Protein AF-A0A937MT70-F1 (afdb_monomer_lite)

Foldseek 3Di:
DVVVVLVVVCVVPVQDLVSLQVQLVVCVVVVNNVSNLVSLVSSCVNVLAPVVSLVVSLVSCVVVVVLVVSLVSLVVSCVVHPQPSLVSLLVNLLSCLVVVVLVRNLVSLVSNPVNDQLVVSLVSLPDPSNVSNCPPPSSVVSNVVSVVSVVVVVPPD

pLDDT: mean 87.74, std 13.18, range [42.69, 98.31]

Secondary structure (DSSP, 8-state):
--HHHHHHHHHH-TT-HHHHHHHHHHHHHTT-HHHHHHHHHHHHHH-TT-HHHHHHHHHHHHHTT-HHHHHHHHHHHHHH-TTT-HHHHHHHHHHHHHTT-HHHHHHHHHHHHHSS-HHHHHHHHTSGGGGGGTT-HHHHHHHHHHHHHHHHHHH--

Sequence (157 aa):
RAEGYFLQAQAMQPEHPASHKNLALMYREAENPEASLAHFKRYLELQTQDEEAAKNYAEYLVELDRKEEATEFLETYSVLHTDHAQPLYLLLAKIEASSTNTVQAVAALQKMSRHISPNQALIKLNLDDFDSIRDAEEFQALIRQVELATVTLKEGW

Radius of gyration: 18.8 Å; chains: 1; bounding box: 51×28×55 Å

Structure (mmCIF, N/CA/C/O backbone):
data_AF-A0A937MT70-F1
#
_entry.id   AF-A0A937MT70-F1
#
loop_
_atom_site.group_PDB
_atom_site.id
_atom_site.type_symbol
_atom_site.label_atom_id
_atom_site.label_alt_id
_atom_site.label_comp_id
_atom_site.label_asym_id
_atom_site.label_entity_id
_atom_site.label_seq_id
_atom_site.pdbx_PDB_ins_code
_atom_site.Cartn_x
_atom_site.Cartn_y
_atom_site.Cartn_z
_atom_site.occupancy
_atom_site.B_iso_or_equiv
_atom_site.auth_seq_id
_atom_site.auth_comp_id
_atom_site.auth_asym_id
_atom_site.auth_atom_id
_atom_site.pdbx_PDB_model_num
ATOM 1 N N . ARG A 1 1 ? -22.446 -8.982 22.538 1.00 54.88 1 ARG A N 1
ATOM 2 C CA . ARG A 1 1 ? -21.937 -8.715 23.913 1.00 54.88 1 ARG A CA 1
ATOM 3 C C . ARG A 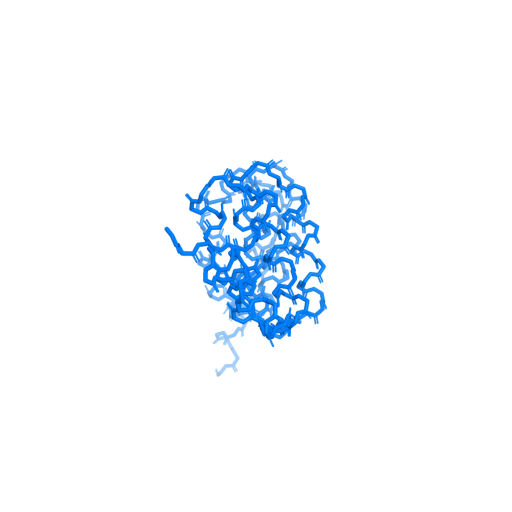1 1 ? -20.409 -8.906 24.035 1.00 54.88 1 ARG A C 1
ATOM 5 O O . ARG A 1 1 ? -19.933 -9.056 25.148 1.00 54.88 1 ARG A O 1
ATOM 12 N N . ALA A 1 2 ? -19.642 -8.849 22.934 1.00 59.28 2 ALA A N 1
ATOM 13 C CA . ALA A 1 2 ? -18.174 -8.940 22.946 1.00 59.28 2 ALA A CA 1
ATOM 14 C C . ALA A 1 2 ? -17.504 -7.608 23.341 1.00 59.28 2 ALA A C 1
ATOM 16 O O . ALA A 1 2 ? -16.571 -7.596 24.135 1.00 59.28 2 ALA A O 1
ATOM 17 N N . GLU A 1 3 ? -18.071 -6.491 22.884 1.00 57.06 3 GLU A N 1
ATOM 18 C CA . GLU A 1 3 ? -17.628 -5.121 23.176 1.00 57.06 3 GLU A CA 1
ATOM 19 C C . GLU A 1 3 ? -17.410 -4.851 24.677 1.00 57.06 3 GLU A C 1
ATOM 21 O O . GLU A 1 3 ? -16.354 -4.373 25.082 1.00 57.06 3 GLU A O 1
ATOM 26 N N . GLY A 1 4 ? -18.355 -5.258 25.533 1.00 65.69 4 GLY A N 1
ATOM 27 C CA . GLY A 1 4 ? -18.248 -5.057 26.984 1.00 65.69 4 GLY A CA 1
ATOM 28 C C . GLY A 1 4 ? -17.090 -5.813 27.649 1.00 65.69 4 GLY A C 1
ATOM 29 O O . GLY A 1 4 ? -16.509 -5.303 28.605 1.00 65.69 4 GLY A O 1
ATOM 30 N N . TYR A 1 5 ? -16.717 -6.993 27.139 1.00 58.62 5 TYR A N 1
ATOM 31 C CA . TYR A 1 5 ? -15.578 -7.752 27.667 1.00 58.62 5 TYR A CA 1
ATOM 32 C C . TYR A 1 5 ? -14.241 -7.136 27.241 1.00 58.62 5 TYR A C 1
ATOM 34 O O . TYR A 1 5 ? -13.310 -7.094 28.043 1.00 58.62 5 TYR A O 1
ATOM 42 N N . PHE A 1 6 ? -14.150 -6.603 26.019 1.00 57.59 6 PHE A N 1
ATOM 43 C CA . PHE A 1 6 ? -12.931 -5.948 25.541 1.00 57.59 6 PHE A CA 1
ATOM 44 C C . PHE A 1 6 ? -12.703 -4.577 26.184 1.00 57.59 6 PHE A C 1
ATOM 46 O O . PHE A 1 6 ? -11.571 -4.276 26.554 1.00 57.59 6 PHE A O 1
ATOM 53 N N . LEU A 1 7 ? -13.757 -3.787 26.420 1.00 58.56 7 LEU A N 1
ATOM 54 C CA . LEU A 1 7 ? -13.652 -2.522 27.161 1.00 58.56 7 LEU A CA 1
ATOM 55 C C . LEU A 1 7 ? -13.200 -2.745 28.617 1.00 58.56 7 LEU A C 1
ATOM 57 O O . LEU A 1 7 ? -12.392 -1.981 29.143 1.00 58.56 7 LEU A O 1
ATOM 61 N N . GLN A 1 8 ? -13.659 -3.824 29.262 1.00 57.38 8 GLN A N 1
ATOM 62 C CA . GLN A 1 8 ? -13.165 -4.218 30.587 1.00 57.38 8 GLN A CA 1
ATOM 63 C C . GLN A 1 8 ? -11.717 -4.725 30.553 1.00 57.38 8 GLN A C 1
ATOM 65 O O . GLN A 1 8 ? -10.940 -4.387 31.443 1.00 57.38 8 GLN A O 1
ATOM 70 N N . ALA A 1 9 ? -11.323 -5.485 29.526 1.00 55.50 9 ALA A N 1
ATOM 71 C CA . ALA A 1 9 ? -9.936 -5.916 29.346 1.00 55.50 9 ALA A CA 1
ATOM 72 C C . ALA A 1 9 ? -8.992 -4.722 29.105 1.00 55.50 9 ALA A C 1
ATOM 74 O O . ALA A 1 9 ? -7.911 -4.672 29.689 1.00 55.50 9 ALA A O 1
ATOM 75 N N . GLN A 1 10 ? -9.428 -3.719 28.335 1.00 53.34 10 GLN A N 1
ATOM 76 C CA . GLN A 1 10 ? -8.709 -2.457 28.149 1.00 53.34 10 GLN A CA 1
ATOM 77 C C . GLN A 1 10 ? -8.569 -1.678 29.466 1.00 53.34 10 GLN A C 1
ATOM 79 O O . GLN A 1 10 ? -7.539 -1.057 29.698 1.00 53.34 10 GLN A O 1
ATOM 84 N N . ALA A 1 11 ? -9.551 -1.751 30.369 1.00 55.81 11 ALA A N 1
ATOM 85 C CA . ALA A 1 11 ? -9.439 -1.154 31.702 1.00 55.81 11 ALA A CA 1
ATOM 86 C C . ALA A 1 11 ? -8.455 -1.899 32.630 1.00 55.81 11 ALA A C 1
ATOM 88 O O . ALA A 1 11 ? -7.952 -1.305 33.581 1.00 55.81 11 ALA A O 1
ATOM 89 N N . MET A 1 12 ? -8.171 -3.183 32.369 1.00 53.41 12 MET A N 1
ATOM 90 C CA . MET A 1 12 ? -7.269 -4.008 33.188 1.00 53.41 12 MET A CA 1
ATOM 91 C C . MET A 1 12 ? -5.829 -4.063 32.656 1.00 53.41 12 MET A C 1
ATOM 93 O O . MET A 1 12 ? -4.900 -4.166 33.454 1.00 53.41 12 MET A O 1
ATOM 97 N N . GLN A 1 13 ? -5.626 -3.976 31.336 1.00 51.66 13 GLN A N 1
ATOM 98 C CA . GLN A 1 13 ? -4.315 -3.843 30.685 1.00 51.66 13 GLN A CA 1
ATOM 99 C C . GLN A 1 13 ? -4.428 -2.907 29.467 1.00 51.66 13 GLN A C 1
ATOM 101 O O . GLN A 1 13 ? -4.563 -3.378 28.334 1.00 51.66 13 GLN A O 1
ATOM 106 N N . PRO A 1 14 ? -4.367 -1.581 29.683 1.00 56.72 14 PRO A N 1
ATOM 107 C CA . PRO A 1 14 ? -4.612 -0.577 28.643 1.00 56.72 14 PRO A CA 1
ATOM 108 C C . PRO A 1 14 ? -3.633 -0.608 27.466 1.00 56.72 14 PRO A C 1
ATOM 110 O O . PRO A 1 14 ? -3.911 0.003 26.442 1.00 56.72 14 PRO A O 1
ATOM 113 N N . GLU A 1 15 ? -2.500 -1.299 27.609 1.00 61.38 15 GLU A N 1
ATOM 114 C CA . GLU A 1 15 ? -1.392 -1.284 26.649 1.00 61.38 15 GLU A CA 1
ATOM 115 C C . GLU A 1 15 ? -1.055 -2.663 26.072 1.00 61.38 15 GLU A C 1
ATOM 117 O O . GLU A 1 15 ? -0.007 -2.826 25.454 1.00 61.38 15 GLU A O 1
ATOM 122 N N . HIS A 1 16 ? -1.910 -3.679 26.249 1.00 77.56 16 HIS A N 1
ATOM 123 C CA . HIS A 1 16 ? -1.650 -4.970 25.613 1.00 77.56 16 HIS A CA 1
ATOM 124 C C . HIS A 1 16 ? -1.942 -4.879 24.103 1.00 77.56 16 HIS A C 1
ATOM 126 O O . HIS A 1 16 ? -3.108 -4.705 23.727 1.00 77.56 16 HIS A O 1
ATOM 132 N N . PRO A 1 17 ? -0.950 -5.058 23.208 1.00 80.94 17 PRO A N 1
ATOM 133 C CA . PRO A 1 17 ? -1.148 -4.833 21.776 1.00 80.94 17 PRO A CA 1
ATOM 134 C C . PRO A 1 17 ? -2.277 -5.683 21.185 1.00 80.94 17 PRO A C 1
ATOM 136 O O . PRO A 1 17 ? -3.134 -5.173 20.468 1.00 80.94 17 PRO A O 1
ATOM 139 N N . ALA A 1 18 ? -2.373 -6.962 21.565 1.00 82.94 18 ALA A N 1
ATOM 140 C CA . ALA A 1 18 ? -3.431 -7.839 21.051 1.00 82.94 18 ALA A CA 1
ATOM 141 C C . ALA A 1 18 ? -4.856 -7.315 21.330 1.00 82.94 18 ALA A C 1
ATOM 143 O O . ALA A 1 18 ? -5.765 -7.576 20.545 1.00 82.94 18 ALA A O 1
ATOM 144 N N . SER A 1 19 ? -5.057 -6.538 22.401 1.00 85.56 19 SER A N 1
ATOM 145 C CA . SER A 1 19 ? -6.354 -5.923 22.703 1.00 85.56 19 SER A CA 1
ATOM 146 C C . SER A 1 19 ? -6.719 -4.864 21.666 1.00 85.56 19 SER A C 1
ATOM 148 O O . SER A 1 19 ? -7.851 -4.840 21.193 1.00 85.56 19 SER A O 1
ATOM 150 N N . HIS A 1 20 ? -5.761 -4.027 21.259 1.00 89.44 20 HIS A N 1
ATOM 151 C CA . HIS A 1 20 ? -5.984 -3.017 20.227 1.00 89.44 20 HIS A CA 1
ATOM 152 C C . HIS A 1 20 ? -6.219 -3.635 18.847 1.00 89.44 20 HIS A C 1
ATOM 154 O O . HIS A 1 20 ? -7.151 -3.219 18.169 1.00 89.44 20 HIS A O 1
ATOM 160 N N . LYS A 1 21 ? -5.474 -4.681 18.463 1.00 88.75 21 LYS A N 1
ATOM 161 C CA . LYS A 1 21 ? -5.732 -5.406 17.203 1.00 88.75 21 LYS A CA 1
ATOM 162 C C . LYS A 1 21 ? -7.144 -5.999 17.171 1.00 88.75 21 LYS A C 1
ATOM 164 O O . LYS A 1 21 ? -7.866 -5.811 16.198 1.00 88.75 21 LYS A O 1
ATOM 169 N N . ASN A 1 22 ? -7.567 -6.657 18.252 1.00 89.06 22 ASN A N 1
ATOM 170 C CA . ASN A 1 22 ? -8.902 -7.256 18.337 1.00 89.06 22 ASN A CA 1
ATOM 171 C C . ASN A 1 22 ? -10.021 -6.204 18.342 1.00 89.06 22 ASN A C 1
ATOM 173 O O . ASN A 1 22 ? -11.036 -6.397 17.679 1.00 89.06 22 ASN A O 1
ATOM 177 N N . LEU A 1 23 ? -9.835 -5.087 19.054 1.00 89.19 23 LEU A N 1
ATOM 178 C CA . LEU A 1 23 ? -10.782 -3.970 19.037 1.00 89.19 23 LEU A CA 1
ATOM 179 C C . LEU A 1 23 ? -10.897 -3.356 17.641 1.00 89.19 23 LEU A C 1
ATOM 181 O O . LEU A 1 23 ? -12.010 -3.094 17.197 1.00 89.19 23 LEU A O 1
ATOM 185 N N . ALA A 1 24 ? -9.780 -3.180 16.932 1.00 92.75 24 ALA A N 1
ATOM 186 C CA . ALA A 1 24 ? -9.790 -2.665 15.569 1.00 92.75 24 ALA A CA 1
ATOM 187 C C . ALA A 1 24 ? -10.633 -3.550 14.639 1.00 92.75 24 ALA A C 1
ATOM 189 O O . ALA A 1 24 ? -11.553 -3.071 13.980 1.00 92.75 24 ALA A O 1
ATOM 190 N N . LEU A 1 25 ? -10.395 -4.865 14.666 1.00 90.94 25 LEU A N 1
ATOM 191 C CA . LEU A 1 25 ? -11.175 -5.829 13.886 1.00 90.94 25 LEU A CA 1
ATOM 192 C C . LEU A 1 25 ? -12.661 -5.821 14.274 1.00 90.94 25 LEU A C 1
ATOM 194 O O . LEU A 1 25 ? -13.515 -5.785 13.395 1.00 90.94 25 LEU A O 1
ATOM 198 N N . MET A 1 26 ? -12.976 -5.773 15.571 1.00 91.81 26 MET A N 1
ATOM 199 C CA . MET A 1 26 ? -14.361 -5.707 16.048 1.00 91.81 26 MET A CA 1
ATOM 200 C C . MET A 1 26 ? -15.076 -4.439 15.560 1.00 91.81 26 MET A C 1
ATOM 202 O O . MET A 1 26 ? -16.223 -4.511 15.130 1.00 91.81 26 MET A O 1
ATOM 206 N N . TYR A 1 27 ? -14.421 -3.276 15.611 1.00 94.62 27 TYR A N 1
ATOM 207 C CA . TYR A 1 27 ? -15.011 -2.032 15.113 1.00 94.62 27 TYR A CA 1
ATOM 208 C C . TYR A 1 27 ? -15.121 -2.005 13.590 1.00 94.62 27 TYR A C 1
ATOM 210 O O . TYR A 1 27 ? -16.090 -1.448 13.080 1.00 94.62 27 TYR A O 1
ATOM 218 N N . ARG A 1 28 ? -14.192 -2.642 12.864 1.00 92.81 28 ARG A N 1
ATOM 219 C CA . ARG A 1 28 ? -14.318 -2.851 11.415 1.00 92.81 28 ARG A CA 1
ATOM 220 C C . ARG A 1 28 ? -15.564 -3.676 11.092 1.00 92.81 28 ARG A C 1
ATOM 222 O O . ARG A 1 28 ? -16.344 -3.264 10.243 1.00 92.81 28 ARG A O 1
ATOM 229 N N . GLU A 1 29 ? -15.776 -4.794 11.789 1.00 92.56 29 GLU A N 1
ATOM 230 C CA . GLU A 1 29 ? -16.975 -5.636 11.634 1.00 92.56 29 GLU A CA 1
ATOM 231 C C . GLU A 1 29 ? -18.267 -4.916 12.041 1.00 92.56 29 GLU A C 1
ATOM 233 O O . GLU A 1 29 ? -19.325 -5.179 11.478 1.00 92.56 29 GLU A O 1
ATOM 238 N N . ALA A 1 30 ? -18.188 -3.999 13.007 1.00 93.50 30 ALA A N 1
ATOM 239 C CA . ALA A 1 30 ? -19.313 -3.178 13.443 1.00 93.50 30 ALA A CA 1
ATOM 240 C C . ALA A 1 30 ? -19.539 -1.926 12.570 1.00 93.50 30 ALA A C 1
ATOM 242 O O . ALA A 1 30 ? -20.314 -1.058 12.970 1.00 93.50 30 ALA A O 1
ATOM 243 N N . GLU A 1 31 ? -18.845 -1.805 11.431 1.00 93.56 31 GLU A N 1
ATOM 244 C CA . GLU A 1 31 ? -18.915 -0.662 10.508 1.00 93.56 31 GLU A CA 1
ATOM 245 C C . GLU A 1 31 ? -18.643 0.695 11.191 1.00 93.56 31 GLU A C 1
ATOM 247 O O . GLU A 1 31 ? -19.209 1.728 10.836 1.00 93.56 31 GLU A O 1
ATOM 252 N N . ASN A 1 32 ? -17.742 0.704 12.180 1.00 96.12 32 ASN A N 1
ATOM 253 C CA . ASN A 1 32 ? -17.271 1.907 12.863 1.00 96.12 32 ASN A CA 1
ATOM 254 C C . ASN A 1 32 ? -15.812 2.214 12.462 1.00 96.12 32 ASN A C 1
ATOM 256 O O . ASN A 1 32 ? -14.874 1.851 13.187 1.00 96.12 32 ASN A O 1
ATOM 260 N N . PRO A 1 33 ? -15.596 2.860 11.299 1.00 95.44 33 PRO A N 1
ATOM 261 C CA . PRO A 1 33 ? -14.271 2.998 10.701 1.00 95.44 33 PRO A CA 1
ATOM 262 C C . PRO A 1 33 ? -13.305 3.820 11.551 1.00 95.44 33 PRO A C 1
ATOM 264 O O . PRO A 1 33 ? -12.164 3.405 11.733 1.00 95.44 33 PRO A O 1
ATOM 267 N N . GLU A 1 34 ? -13.745 4.932 12.143 1.00 96.56 34 GLU A N 1
ATOM 268 C CA . GLU A 1 34 ? -12.845 5.793 12.923 1.00 96.56 34 GLU A CA 1
ATOM 269 C C . GLU A 1 34 ? -12.338 5.101 14.194 1.00 96.56 34 GLU A C 1
ATOM 271 O O . GLU A 1 34 ? -11.152 5.182 14.519 1.00 96.56 34 GLU A O 1
ATOM 276 N N . ALA A 1 35 ? -13.207 4.363 14.896 1.00 93.69 35 ALA A N 1
ATOM 277 C CA . ALA A 1 35 ? -12.793 3.590 16.065 1.00 93.69 35 ALA A CA 1
ATOM 278 C C . ALA A 1 35 ? -11.840 2.449 15.673 1.00 93.69 35 ALA A C 1
ATOM 280 O O . ALA A 1 35 ? -10.842 2.207 16.356 1.00 93.69 35 ALA A O 1
ATOM 281 N N . SER A 1 36 ? -12.117 1.782 14.549 1.00 95.75 36 SER A N 1
ATOM 282 C CA . SER A 1 36 ? -11.249 0.737 14.007 1.00 95.75 36 SER A CA 1
ATOM 283 C C . SER A 1 36 ? -9.852 1.268 13.676 1.00 95.75 36 SER A C 1
ATOM 285 O O . SER A 1 36 ? -8.853 0.747 14.179 1.00 95.75 36 SER A O 1
ATOM 287 N N . LEU A 1 37 ? -9.774 2.356 12.905 1.00 96.50 37 LEU A N 1
ATOM 288 C CA . LEU A 1 37 ? -8.513 2.976 12.499 1.00 96.50 37 LEU A CA 1
ATOM 289 C C . LEU A 1 37 ? -7.711 3.484 13.702 1.00 96.50 37 LEU A C 1
ATOM 291 O O . LEU A 1 37 ? -6.503 3.256 13.767 1.00 96.50 37 LEU A O 1
ATOM 295 N N . ALA A 1 38 ? -8.366 4.093 14.696 1.00 94.75 38 ALA A N 1
ATOM 296 C CA . ALA A 1 38 ? -7.705 4.532 15.925 1.00 94.75 38 ALA A CA 1
ATOM 297 C C . ALA A 1 38 ? -7.046 3.362 16.678 1.00 94.75 38 ALA A C 1
ATOM 299 O O . ALA A 1 38 ? -5.916 3.480 17.163 1.00 94.75 38 ALA A O 1
ATOM 300 N N . HIS A 1 39 ? -7.719 2.212 16.746 1.00 94.00 39 HIS A N 1
ATOM 301 C CA . HIS A 1 39 ? -7.177 1.026 17.398 1.00 94.00 39 HIS A CA 1
ATOM 302 C C . HIS A 1 39 ? -6.088 0.327 16.581 1.00 94.00 39 HIS A C 1
ATOM 304 O O . HIS A 1 39 ? -5.100 -0.113 17.171 1.00 94.00 39 HIS A O 1
ATOM 310 N N . PHE A 1 40 ? -6.196 0.282 15.251 1.00 94.50 40 PHE A N 1
ATOM 311 C CA . PHE A 1 40 ? -5.099 -0.184 14.399 1.00 94.50 40 PHE A CA 1
ATOM 312 C C . PHE A 1 40 ? -3.856 0.692 14.556 1.00 94.50 40 PHE A C 1
ATOM 314 O O . PHE A 1 40 ? -2.759 0.170 14.749 1.00 94.50 40 PHE A O 1
ATOM 321 N N . LYS A 1 41 ? -4.022 2.018 14.544 1.00 93.56 41 LYS A N 1
ATOM 322 C CA . LYS A 1 41 ? -2.920 2.960 14.745 1.00 93.56 41 LYS A CA 1
ATOM 323 C C . LYS A 1 41 ? -2.241 2.735 16.094 1.00 93.56 41 LYS A C 1
ATOM 325 O O . LYS A 1 41 ? -1.025 2.573 16.144 1.00 93.56 41 LYS A O 1
ATOM 330 N N . ARG A 1 42 ? -3.020 2.617 17.177 1.00 92.06 42 ARG A N 1
ATOM 331 C CA . ARG A 1 42 ? -2.467 2.336 18.510 1.00 92.06 42 ARG A CA 1
ATOM 332 C C . ARG A 1 42 ? -1.768 0.977 18.584 1.00 92.06 42 ARG A C 1
ATOM 334 O O . ARG A 1 42 ? -0.760 0.849 19.270 1.00 92.06 42 ARG A O 1
ATOM 341 N N . TYR A 1 43 ? -2.274 -0.036 17.881 1.00 93.44 43 TYR A N 1
ATOM 342 C CA . TYR A 1 43 ? -1.597 -1.327 17.770 1.00 93.44 43 TYR A CA 1
ATOM 343 C C . TYR A 1 43 ? -0.221 -1.190 17.111 1.00 93.44 43 TYR A C 1
ATOM 345 O O . TYR A 1 43 ? 0.762 -1.681 17.661 1.00 93.44 43 TYR A O 1
ATOM 353 N N . LEU A 1 44 ? -0.143 -0.488 15.980 1.00 91.75 44 LEU A N 1
ATOM 354 C CA . LEU A 1 44 ? 1.093 -0.297 15.216 1.00 91.75 44 LEU A CA 1
ATOM 355 C C . LEU A 1 44 ? 2.110 0.600 15.938 1.00 91.75 44 LEU A C 1
ATOM 357 O O . LEU A 1 44 ? 3.309 0.396 15.787 1.00 91.75 44 LEU A O 1
ATOM 361 N N . GLU A 1 45 ? 1.661 1.526 16.791 1.00 89.94 45 GLU A N 1
ATOM 362 C CA . GLU A 1 45 ? 2.542 2.270 17.707 1.00 89.94 45 GLU A CA 1
ATOM 363 C C . GLU A 1 45 ? 3.239 1.356 18.732 1.00 89.94 45 GLU A C 1
ATOM 365 O O . GLU A 1 45 ? 4.359 1.641 19.155 1.00 89.94 45 GLU A O 1
ATOM 370 N N . LEU A 1 46 ? 2.586 0.263 19.146 1.00 89.00 46 LEU A N 1
ATOM 371 C CA . LEU A 1 46 ? 3.120 -0.696 20.121 1.00 89.00 46 LEU A CA 1
ATOM 372 C C . LEU A 1 46 ? 3.852 -1.875 19.463 1.00 89.00 46 LEU A C 1
ATOM 374 O O . LEU A 1 46 ? 4.726 -2.480 20.082 1.00 89.00 46 LEU A O 1
ATOM 378 N N . GLN A 1 47 ? 3.463 -2.244 18.244 1.00 89.00 47 GLN A N 1
ATOM 379 C CA . GLN A 1 47 ? 4.021 -3.338 17.447 1.00 89.00 47 GLN A CA 1
ATOM 380 C C . GLN A 1 47 ? 4.514 -2.784 16.115 1.00 89.00 47 GLN A C 1
ATOM 382 O O . GLN A 1 47 ? 3.950 -3.041 15.055 1.00 89.00 47 GLN A O 1
ATOM 387 N N . THR A 1 48 ? 5.598 -2.018 16.193 1.00 86.00 48 THR A N 1
ATOM 388 C CA . THR A 1 48 ? 6.136 -1.244 15.069 1.00 86.00 48 THR A CA 1
ATOM 389 C C . THR A 1 48 ? 6.689 -2.097 13.926 1.00 86.00 48 THR A C 1
ATOM 391 O O . THR A 1 48 ? 6.981 -1.569 12.868 1.00 86.00 48 THR A O 1
ATOM 394 N N . GLN A 1 49 ? 6.843 -3.410 14.111 1.00 86.50 49 GLN A N 1
ATOM 395 C CA . GLN A 1 49 ? 7.389 -4.320 13.098 1.00 86.50 49 GLN A CA 1
ATOM 396 C C . GLN A 1 49 ? 6.343 -5.297 12.533 1.00 86.50 49 GLN A C 1
ATOM 398 O O . GLN A 1 49 ? 6.697 -6.177 11.752 1.00 86.50 49 GLN A O 1
ATOM 403 N N . ASP A 1 50 ? 5.062 -5.175 12.904 1.00 88.31 50 ASP A N 1
ATOM 404 C CA . ASP A 1 50 ? 3.998 -6.034 12.364 1.00 88.31 50 ASP A CA 1
ATOM 405 C C . ASP A 1 50 ? 3.546 -5.535 10.980 1.00 88.31 50 ASP A C 1
ATOM 407 O O . ASP A 1 50 ? 2.566 -4.801 10.830 1.00 88.31 50 ASP A O 1
ATOM 411 N N . GLU A 1 51 ? 4.284 -5.939 9.946 1.00 87.81 51 GLU A N 1
ATOM 412 C CA . GLU A 1 51 ? 4.005 -5.565 8.555 1.00 87.81 51 GLU A CA 1
ATOM 413 C C . GLU A 1 51 ? 2.654 -6.067 8.049 1.00 87.81 51 GLU A C 1
ATOM 415 O O . GLU A 1 51 ? 2.036 -5.429 7.197 1.00 87.81 51 GLU A O 1
ATOM 420 N N . GLU A 1 52 ? 2.178 -7.200 8.565 1.00 88.69 52 GLU A N 1
ATOM 421 C CA . GLU A 1 52 ? 0.867 -7.725 8.200 1.00 88.69 52 GLU A CA 1
ATOM 422 C C . GLU A 1 52 ? -0.228 -6.786 8.708 1.00 88.69 52 GLU A C 1
ATOM 424 O O . GLU A 1 52 ? -1.141 -6.432 7.962 1.00 88.69 52 GLU A O 1
ATOM 429 N N . ALA A 1 53 ? -0.114 -6.320 9.953 1.00 90.19 53 ALA A N 1
ATOM 430 C CA . ALA A 1 53 ? -1.030 -5.326 10.489 1.00 90.19 53 ALA A CA 1
ATOM 431 C C . ALA A 1 53 ? -0.909 -3.972 9.778 1.00 90.19 53 ALA A C 1
ATOM 433 O O . ALA A 1 53 ? -1.936 -3.340 9.534 1.00 90.19 53 ALA A O 1
ATOM 434 N N . ALA A 1 54 ? 0.301 -3.544 9.405 1.00 92.62 54 ALA A N 1
ATOM 435 C CA . ALA A 1 54 ? 0.503 -2.316 8.637 1.00 92.62 54 ALA A CA 1
ATOM 436 C C . ALA A 1 54 ? -0.175 -2.403 7.262 1.00 92.62 54 ALA A C 1
ATOM 438 O O . ALA A 1 54 ? -0.891 -1.487 6.858 1.00 92.62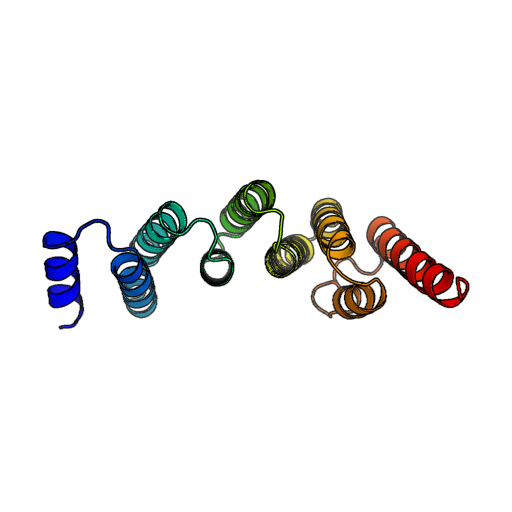 54 ALA A O 1
ATOM 439 N N . LYS A 1 55 ? -0.022 -3.541 6.575 1.00 92.31 55 LYS A N 1
ATOM 440 C CA . LYS A 1 55 ? -0.694 -3.815 5.303 1.00 92.31 55 LYS A CA 1
ATOM 441 C C . LYS A 1 55 ? -2.214 -3.802 5.467 1.00 92.31 55 LYS A C 1
ATOM 443 O O . LYS A 1 55 ? -2.885 -3.095 4.726 1.00 92.31 55 LYS A O 1
ATOM 448 N N . ASN A 1 56 ? -2.748 -4.513 6.462 1.00 92.62 56 ASN A N 1
ATOM 449 C CA . ASN A 1 56 ? -4.192 -4.575 6.706 1.00 92.62 56 ASN A CA 1
ATOM 450 C C . ASN A 1 56 ? -4.782 -3.195 7.045 1.00 92.62 56 ASN A C 1
ATOM 452 O O . ASN A 1 56 ? -5.900 -2.892 6.641 1.00 92.62 56 ASN A O 1
ATOM 456 N N . TYR A 1 57 ? -4.043 -2.356 7.777 1.00 95.44 57 TYR A N 1
ATOM 457 C CA . TYR A 1 57 ? -4.449 -0.981 8.066 1.00 95.44 57 TYR A CA 1
ATOM 458 C C . TYR A 1 57 ? -4.506 -0.124 6.795 1.00 95.44 57 TYR A C 1
ATOM 460 O O . TYR A 1 57 ? -5.505 0.554 6.561 1.00 95.44 57 TYR A O 1
ATOM 468 N N . ALA A 1 58 ? -3.478 -0.195 5.945 1.00 95.62 58 ALA A N 1
ATOM 469 C CA . ALA A 1 58 ? -3.449 0.529 4.676 1.00 95.62 58 ALA A CA 1
ATOM 470 C C . ALA A 1 58 ? -4.529 0.041 3.693 1.00 95.62 58 ALA A C 1
ATOM 472 O O . ALA A 1 58 ? -5.206 0.858 3.077 1.00 95.62 58 ALA A O 1
ATOM 473 N N . GLU A 1 59 ? -4.741 -1.273 3.579 1.00 94.56 59 GLU A N 1
ATOM 474 C CA . GLU A 1 59 ? -5.833 -1.853 2.784 1.00 94.56 59 GLU A CA 1
ATOM 475 C C . GLU A 1 59 ? -7.195 -1.372 3.293 1.00 94.56 59 GLU A C 1
ATOM 477 O O . GLU A 1 59 ? -8.046 -0.983 2.497 1.00 94.56 59 GLU A O 1
ATOM 482 N N . TYR A 1 60 ? -7.384 -1.311 4.614 1.00 95.94 60 TYR A N 1
ATOM 483 C CA . TYR A 1 60 ? -8.629 -0.814 5.186 1.00 95.94 60 TYR A CA 1
ATOM 484 C C . TYR A 1 60 ? -8.846 0.686 4.928 1.00 95.94 60 TYR A C 1
ATOM 486 O O . TYR A 1 60 ? -9.967 1.094 4.644 1.00 95.94 60 TYR A O 1
ATOM 494 N N . LEU A 1 61 ? -7.792 1.510 4.943 1.00 97.44 61 LEU A N 1
ATOM 495 C CA . LEU A 1 61 ? -7.885 2.911 4.509 1.00 97.44 61 LEU A CA 1
ATOM 496 C C . LEU A 1 61 ? -8.325 3.022 3.040 1.00 97.44 61 LEU A C 1
ATOM 498 O O . LEU A 1 61 ? -9.183 3.842 2.724 1.00 97.44 61 LEU A O 1
ATOM 502 N N . VAL A 1 62 ? -7.801 2.169 2.154 1.00 95.81 62 VAL A N 1
ATOM 503 C CA . VAL A 1 62 ? -8.211 2.125 0.739 1.00 95.81 62 VAL A CA 1
ATOM 504 C C . VAL A 1 62 ? -9.668 1.681 0.584 1.00 95.81 62 VAL A C 1
ATOM 506 O O . VAL A 1 62 ? -10.393 2.279 -0.206 1.00 95.81 62 VAL A O 1
ATOM 509 N N . GLU A 1 63 ? -10.123 0.678 1.344 1.00 94.94 63 GLU A N 1
ATOM 510 C CA . GLU A 1 63 ? -11.535 0.251 1.368 1.00 94.94 63 GLU A CA 1
ATOM 511 C C . GLU A 1 63 ? -12.485 1.386 1.784 1.00 94.94 63 GLU A C 1
ATOM 513 O O . GLU A 1 63 ? -13.631 1.428 1.341 1.00 94.94 63 GLU A O 1
ATOM 518 N N . LEU A 1 64 ? -12.002 2.317 2.610 1.00 96.12 64 LEU A N 1
ATOM 519 C CA . LEU A 1 64 ? -12.724 3.510 3.055 1.00 96.12 64 LEU A CA 1
ATOM 520 C C . LEU A 1 64 ? -12.554 4.718 2.116 1.00 96.12 64 LEU A C 1
ATOM 522 O O . LEU A 1 64 ? -12.971 5.816 2.476 1.00 96.12 64 LEU A O 1
ATOM 526 N N . ASP A 1 65 ? -11.938 4.533 0.943 1.00 95.81 65 ASP A N 1
ATOM 527 C CA . ASP A 1 65 ? -11.603 5.585 -0.033 1.00 95.81 65 ASP A CA 1
ATOM 528 C C . ASP A 1 65 ? -10.663 6.682 0.519 1.00 95.81 65 ASP A C 1
ATOM 530 O O . ASP A 1 65 ? -10.585 7.789 -0.003 1.00 95.81 65 ASP A O 1
ATOM 534 N N . ARG A 1 66 ? -9.895 6.372 1.574 1.00 96.81 66 ARG A N 1
ATOM 535 C CA . ARG A 1 66 ? -8.902 7.259 2.213 1.00 96.81 66 ARG A CA 1
ATOM 536 C C . ARG A 1 66 ? -7.503 6.982 1.655 1.00 96.81 66 ARG A C 1
ATOM 538 O O . ARG A 1 66 ? -6.576 6.633 2.391 1.00 96.81 66 ARG A O 1
ATOM 545 N N . LYS A 1 67 ? -7.358 7.068 0.330 1.00 95.31 67 LYS A N 1
ATOM 546 C CA . LYS A 1 67 ? -6.131 6.663 -0.381 1.00 95.31 67 LYS A CA 1
ATOM 547 C C . LYS A 1 67 ? -4.920 7.506 0.005 1.00 95.31 67 LYS A C 1
ATOM 549 O O . LYS A 1 67 ? -3.847 6.943 0.184 1.00 95.31 67 LYS A O 1
ATOM 554 N N . GLU A 1 68 ? -5.088 8.812 0.185 1.00 95.44 68 GLU A N 1
ATOM 555 C CA . GLU A 1 68 ? -4.006 9.729 0.562 1.00 95.44 68 GLU A CA 1
ATOM 556 C C . GLU A 1 68 ? -3.426 9.384 1.940 1.00 95.44 68 GLU A C 1
ATOM 558 O O . GLU A 1 68 ? -2.214 9.395 2.137 1.00 95.44 68 GLU A O 1
ATOM 563 N N . GLU A 1 69 ? -4.279 9.007 2.893 1.00 96.31 69 GLU A N 1
ATOM 564 C CA . GLU A 1 69 ? -3.821 8.580 4.219 1.00 96.31 69 GLU A CA 1
ATOM 565 C C . GLU A 1 69 ? -3.130 7.217 4.169 1.00 96.31 69 GLU A C 1
ATOM 567 O O . GLU A 1 69 ? -2.173 6.976 4.907 1.00 96.31 69 GLU A O 1
ATOM 572 N N . ALA A 1 70 ? -3.590 6.321 3.287 1.00 96.56 70 ALA A N 1
ATOM 573 C CA . ALA A 1 70 ? -2.939 5.036 3.067 1.00 96.56 70 ALA A CA 1
ATOM 574 C C . ALA A 1 70 ? -1.528 5.222 2.496 1.00 96.56 70 ALA A C 1
ATOM 576 O O . ALA A 1 70 ? -0.593 4.574 2.971 1.00 96.56 70 ALA A O 1
ATOM 577 N N . THR A 1 71 ? -1.354 6.107 1.508 1.00 95.31 71 THR A N 1
ATOM 578 C CA . THR A 1 71 ? -0.042 6.360 0.901 1.00 95.31 71 THR A CA 1
ATOM 579 C C . THR A 1 71 ? 0.905 7.048 1.882 1.00 95.31 71 THR A C 1
ATOM 581 O O . THR A 1 71 ? 2.011 6.545 2.074 1.00 95.31 71 THR A O 1
ATOM 584 N N . GLU A 1 72 ? 0.465 8.089 2.599 1.00 94.88 72 GLU A N 1
ATOM 585 C CA . GLU A 1 72 ? 1.274 8.762 3.632 1.00 94.88 72 GLU A CA 1
ATOM 586 C C . GLU A 1 72 ? 1.733 7.785 4.729 1.00 94.88 72 GLU A C 1
ATOM 588 O O . GLU A 1 72 ? 2.908 7.760 5.125 1.00 94.88 72 GLU A O 1
ATOM 593 N N . PHE A 1 73 ? 0.818 6.932 5.203 1.00 94.31 73 PHE A N 1
ATOM 594 C CA . PHE A 1 73 ? 1.142 5.901 6.182 1.00 94.31 73 PHE A CA 1
ATOM 595 C C . PHE A 1 73 ? 2.168 4.899 5.636 1.00 94.31 73 PHE A C 1
ATOM 597 O O . PHE A 1 73 ? 3.170 4.635 6.304 1.00 94.31 73 PHE A O 1
ATOM 604 N N . LEU A 1 74 ? 1.951 4.352 4.434 1.00 93.00 74 LEU A N 1
ATOM 605 C CA . LEU A 1 74 ? 2.848 3.363 3.827 1.00 93.00 74 LEU A CA 1
ATOM 606 C C . LEU A 1 74 ? 4.245 3.935 3.580 1.00 93.00 74 LEU A C 1
ATOM 608 O O . LEU A 1 74 ? 5.236 3.243 3.828 1.00 93.00 74 LEU A O 1
ATOM 612 N N . GLU A 1 75 ? 4.345 5.184 3.125 1.00 90.75 75 GLU A N 1
ATOM 613 C CA . GLU A 1 75 ? 5.622 5.870 2.935 1.00 90.75 75 GLU A CA 1
ATOM 614 C C . GLU A 1 75 ? 6.375 6.024 4.255 1.00 90.75 75 GLU A C 1
ATOM 616 O O . GLU A 1 75 ? 7.555 5.670 4.337 1.00 90.75 75 GLU A O 1
ATOM 621 N N . THR A 1 76 ? 5.683 6.482 5.299 1.00 90.06 76 THR A N 1
ATOM 622 C CA . THR A 1 76 ? 6.275 6.693 6.623 1.00 90.06 76 THR A CA 1
ATOM 623 C C . THR A 1 76 ? 6.711 5.369 7.249 1.00 90.06 76 THR A C 1
ATOM 625 O O . THR A 1 76 ? 7.856 5.230 7.684 1.00 90.06 76 THR A O 1
ATOM 628 N N . TYR A 1 77 ? 5.830 4.367 7.252 1.00 89.06 77 TYR A N 1
ATOM 629 C CA . TYR A 1 77 ? 6.093 3.061 7.852 1.00 89.06 77 TYR A CA 1
ATOM 630 C C . TYR A 1 77 ? 7.263 2.354 7.156 1.00 89.06 77 TYR A C 1
ATOM 632 O O . TYR A 1 77 ? 8.176 1.858 7.813 1.00 89.06 77 TYR A O 1
ATOM 640 N N . SER A 1 78 ? 7.296 2.373 5.821 1.00 85.25 78 SER A N 1
ATOM 641 C CA . SER A 1 78 ? 8.342 1.686 5.052 1.00 85.25 78 SER A CA 1
ATOM 642 C C . SER A 1 78 ? 9.722 2.346 5.167 1.00 85.25 78 SER A C 1
ATOM 644 O O . SER A 1 78 ? 10.729 1.695 4.902 1.00 85.25 78 SER A O 1
ATOM 646 N N . VAL A 1 79 ? 9.801 3.635 5.523 1.00 83.19 79 VAL A N 1
ATOM 647 C CA . VAL A 1 79 ? 11.077 4.320 5.817 1.00 83.19 79 VAL A CA 1
ATOM 648 C C . VAL A 1 79 ? 11.604 3.943 7.202 1.00 83.19 79 VAL A C 1
ATOM 650 O O . VAL A 1 79 ? 12.814 3.830 7.385 1.00 83.19 79 VAL A O 1
ATOM 653 N N . LEU A 1 80 ? 10.711 3.740 8.171 1.00 81.38 80 LEU A N 1
ATOM 654 C CA . LEU A 1 80 ? 11.072 3.371 9.542 1.00 81.38 80 LEU A CA 1
ATOM 655 C C . LEU A 1 80 ? 11.393 1.873 9.691 1.00 81.38 80 LEU A C 1
ATOM 657 O O . LEU A 1 80 ? 12.134 1.496 10.600 1.00 81.38 80 LEU A O 1
ATOM 661 N N . HIS A 1 81 ? 10.869 1.031 8.796 1.00 73.69 81 HIS A N 1
ATOM 662 C CA . HIS A 1 81 ? 10.937 -0.431 8.882 1.00 73.69 81 HIS A CA 1
ATOM 663 C C . HIS A 1 81 ? 11.457 -1.037 7.565 1.00 73.69 81 HIS A C 1
ATOM 665 O O . HIS A 1 81 ? 10.718 -1.630 6.786 1.00 73.69 81 HIS A O 1
ATOM 671 N N . THR A 1 82 ? 12.753 -0.844 7.295 1.00 66.06 82 THR A N 1
ATOM 672 C CA . THR A 1 82 ? 13.391 -1.068 5.980 1.00 66.06 82 THR A CA 1
ATOM 673 C C . THR A 1 82 ? 13.668 -2.522 5.594 1.00 66.06 82 THR A C 1
ATOM 675 O O . THR A 1 82 ? 13.915 -2.791 4.418 1.00 66.06 82 THR A O 1
ATOM 678 N N . ASP A 1 83 ? 13.658 -3.462 6.541 1.00 61.69 83 ASP A N 1
ATOM 679 C CA . ASP A 1 83 ? 14.231 -4.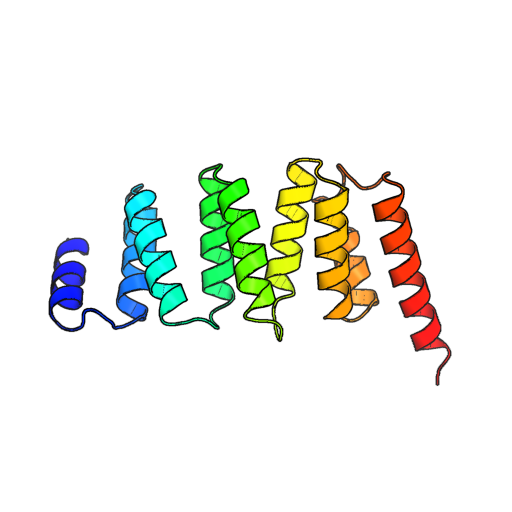796 6.304 1.00 61.69 83 ASP A CA 1
ATOM 680 C C . ASP A 1 83 ? 13.267 -5.776 5.609 1.00 61.69 83 ASP A C 1
ATOM 682 O O . ASP A 1 83 ? 13.723 -6.748 5.002 1.00 61.69 83 ASP A O 1
ATOM 686 N N . HIS A 1 84 ? 11.955 -5.499 5.604 1.00 60.81 84 HIS A N 1
ATOM 687 C CA . HIS A 1 84 ? 10.941 -6.407 5.047 1.00 60.81 84 HIS A CA 1
ATOM 688 C C . HIS A 1 84 ? 9.822 -5.722 4.221 1.00 60.81 84 HIS A C 1
ATOM 690 O O . HIS A 1 84 ? 8.942 -6.398 3.689 1.00 60.81 84 HIS A O 1
ATOM 696 N N . ALA A 1 85 ? 9.935 -4.416 3.934 1.00 67.19 85 ALA A N 1
ATOM 697 C CA . ALA A 1 85 ? 8.883 -3.573 3.340 1.00 67.19 85 ALA A CA 1
ATOM 698 C C . ALA A 1 85 ? 8.434 -3.895 1.888 1.00 67.19 85 ALA A C 1
ATOM 700 O O . ALA A 1 85 ? 7.699 -3.115 1.278 1.00 67.19 85 ALA A O 1
ATOM 701 N N . GLN A 1 86 ? 8.821 -5.027 1.289 1.00 79.31 86 GLN A N 1
ATOM 702 C CA . GLN A 1 86 ? 8.422 -5.381 -0.080 1.00 79.31 86 GLN A CA 1
ATOM 703 C C . GLN A 1 86 ? 6.892 -5.437 -0.281 1.00 79.31 86 GLN A C 1
ATOM 705 O O . GLN A 1 86 ? 6.421 -4.836 -1.255 1.00 79.31 86 GLN A O 1
ATOM 710 N N . PRO A 1 87 ? 6.093 -6.114 0.569 1.00 83.50 87 PRO A N 1
ATOM 711 C CA . PRO A 1 87 ? 4.638 -6.128 0.410 1.00 83.50 87 PRO A CA 1
ATOM 712 C C . PRO A 1 87 ? 4.027 -4.725 0.507 1.00 83.50 87 PRO A C 1
ATOM 714 O O . PRO A 1 87 ? 3.087 -4.418 -0.223 1.00 83.50 87 PRO A O 1
ATOM 717 N N . LEU A 1 88 ? 4.603 -3.862 1.349 1.00 89.50 88 LEU A N 1
ATOM 718 C CA . LEU A 1 88 ? 4.142 -2.491 1.568 1.00 89.50 88 LEU A CA 1
ATOM 719 C C . LEU A 1 88 ? 4.465 -1.582 0.376 1.00 89.50 88 LEU A C 1
ATOM 721 O O . LEU A 1 88 ? 3.595 -0.840 -0.073 1.00 89.50 88 LEU A O 1
ATOM 725 N N . TYR A 1 89 ? 5.658 -1.698 -0.216 1.00 92.94 89 TYR A N 1
ATOM 726 C CA . TYR A 1 89 ? 5.990 -0.980 -1.451 1.00 92.94 89 TYR A CA 1
ATOM 727 C C . TYR A 1 89 ? 5.148 -1.438 -2.644 1.00 92.94 89 TYR A C 1
ATOM 729 O O . TYR A 1 89 ? 4.794 -0.620 -3.490 1.00 92.94 89 TYR A O 1
ATOM 737 N N . LEU A 1 90 ? 4.809 -2.730 -2.721 1.00 94.31 90 LEU A N 1
ATOM 738 C CA . LEU A 1 90 ? 3.910 -3.223 -3.762 1.00 94.31 90 LEU A CA 1
ATOM 739 C C . LEU A 1 90 ? 2.497 -2.654 -3.587 1.00 94.31 90 LEU A C 1
ATOM 741 O O . LEU A 1 90 ? 1.898 -2.232 -4.571 1.00 94.31 90 LEU A O 1
ATOM 745 N N . LEU A 1 91 ? 1.974 -2.621 -2.358 1.00 95.06 91 LEU A N 1
ATOM 746 C CA . LEU A 1 91 ? 0.673 -2.016 -2.073 1.00 95.06 91 LEU A CA 1
ATOM 747 C C . LEU A 1 91 ? 0.667 -0.517 -2.407 1.00 95.06 91 LEU A C 1
ATOM 749 O O . LEU A 1 91 ? -0.230 -0.065 -3.112 1.00 95.06 91 LEU A O 1
ATOM 753 N N . LEU A 1 92 ? 1.699 0.225 -1.992 1.00 95.75 92 LEU A N 1
ATOM 754 C CA . LEU A 1 92 ? 1.860 1.643 -2.324 1.00 95.75 92 LEU A CA 1
ATOM 755 C C . LEU A 1 92 ? 1.842 1.864 -3.843 1.00 95.75 92 LEU A C 1
ATOM 757 O O . LEU A 1 92 ? 1.087 2.693 -4.340 1.00 95.75 92 LEU A O 1
ATOM 761 N N . ALA A 1 93 ? 2.606 1.066 -4.594 1.00 96.75 93 ALA A N 1
ATOM 762 C CA . ALA A 1 93 ? 2.635 1.153 -6.049 1.00 96.75 93 ALA A CA 1
ATOM 763 C C . ALA A 1 93 ? 1.258 0.928 -6.691 1.00 96.75 93 ALA A C 1
ATOM 765 O O . ALA A 1 93 ? 0.902 1.640 -7.627 1.00 96.75 93 ALA A O 1
ATOM 766 N N . LYS A 1 94 ? 0.487 -0.052 -6.201 1.00 97.12 94 LYS A N 1
ATOM 767 C CA . LYS A 1 94 ? -0.866 -0.343 -6.701 1.00 97.12 94 LYS A CA 1
ATOM 768 C C . LYS A 1 94 ? -1.821 0.824 -6.459 1.00 97.12 94 LYS A C 1
ATOM 770 O O . LYS A 1 94 ? -2.579 1.186 -7.357 1.00 97.12 94 LYS A O 1
ATOM 775 N N . ILE A 1 95 ? -1.766 1.428 -5.269 1.00 96.56 95 ILE A N 1
ATOM 776 C CA . ILE A 1 95 ? -2.604 2.584 -4.924 1.00 96.56 95 ILE A CA 1
ATOM 777 C C . ILE A 1 95 ? -2.285 3.750 -5.866 1.00 96.56 95 ILE A C 1
ATOM 779 O O . ILE A 1 95 ? -3.193 4.270 -6.514 1.00 96.56 95 ILE A O 1
ATOM 783 N N . GLU A 1 96 ? -1.004 4.090 -6.021 1.00 97.44 96 GLU A N 1
ATOM 784 C CA . GLU A 1 96 ? -0.555 5.187 -6.888 1.00 97.44 96 GLU A CA 1
ATOM 785 C C . GLU A 1 96 ? -0.884 4.942 -8.370 1.00 97.44 96 GLU A C 1
ATOM 787 O O . GLU A 1 96 ? -1.361 5.844 -9.060 1.00 97.44 96 GLU A O 1
ATOM 792 N N . ALA A 1 97 ? -0.717 3.709 -8.862 1.00 96.81 97 ALA A N 1
ATOM 793 C CA . ALA A 1 97 ? -1.081 3.338 -10.230 1.00 96.81 97 ALA A CA 1
ATOM 794 C C . ALA A 1 97 ? -2.594 3.455 -10.477 1.00 96.81 97 ALA A C 1
ATOM 796 O O . ALA A 1 97 ? -3.012 3.957 -11.526 1.00 96.81 97 ALA A O 1
ATOM 797 N N . SER A 1 98 ? -3.422 3.065 -9.498 1.00 95.19 98 SER A N 1
ATOM 798 C CA . SER A 1 98 ? -4.883 3.230 -9.570 1.00 95.19 98 SER A CA 1
ATOM 799 C C . SER A 1 98 ? -5.309 4.701 -9.624 1.00 95.19 98 SER A C 1
ATOM 801 O O . SER A 1 98 ? -6.343 5.025 -10.204 1.00 95.19 98 SER A O 1
ATOM 803 N N . SER A 1 99 ? -4.490 5.589 -9.055 1.00 92.81 99 SER A N 1
ATOM 804 C CA . SER A 1 99 ? -4.669 7.043 -9.080 1.00 92.81 99 SER A CA 1
ATOM 805 C C . SER A 1 99 ? -3.970 7.712 -10.271 1.00 92.81 99 SER A C 1
ATOM 807 O O . SER A 1 99 ? -3.948 8.936 -10.354 1.00 92.81 99 SER A O 1
ATOM 809 N N . THR A 1 100 ? -3.405 6.944 -11.213 1.00 91.81 100 THR A N 1
ATOM 810 C CA . THR A 1 100 ? -2.621 7.432 -12.370 1.00 91.81 100 THR A CA 1
ATOM 811 C C . THR A 1 100 ? -1.396 8.283 -12.004 1.00 91.81 100 THR A C 1
ATOM 813 O O . THR A 1 100 ? -0.846 9.002 -12.837 1.00 91.81 100 THR A O 1
ATOM 816 N N . ASN A 1 101 ? -0.912 8.156 -10.768 1.00 95.69 101 ASN A N 1
ATOM 817 C CA . ASN A 1 101 ? 0.290 8.817 -10.269 1.00 95.69 101 ASN A CA 1
ATOM 818 C C . ASN A 1 101 ? 1.534 8.016 -10.679 1.00 95.69 101 ASN A C 1
ATOM 820 O O . ASN A 1 101 ? 2.212 7.390 -9.860 1.00 95.69 101 ASN A O 1
ATOM 824 N N . THR A 1 102 ? 1.826 8.004 -11.981 1.00 96.81 102 THR A N 1
ATOM 825 C CA . THR A 1 102 ? 2.877 7.174 -12.592 1.00 96.81 102 THR A CA 1
ATOM 826 C C . THR A 1 102 ? 4.231 7.318 -11.903 1.00 96.81 102 THR A C 1
ATOM 828 O O . THR A 1 102 ? 4.896 6.320 -11.633 1.00 96.81 102 THR A O 1
ATOM 831 N N . VAL A 1 103 ? 4.645 8.548 -11.588 1.00 96.62 103 VAL A N 1
ATOM 832 C CA . VAL A 1 103 ? 5.963 8.820 -10.995 1.00 96.62 103 VAL A CA 1
ATOM 833 C C . VAL A 1 103 ? 6.090 8.163 -9.618 1.00 96.62 103 VAL A C 1
ATOM 835 O O . VAL A 1 103 ? 7.082 7.486 -9.343 1.00 96.62 103 VAL A O 1
ATOM 838 N N . GLN A 1 104 ? 5.077 8.315 -8.766 1.00 96.19 104 GLN A N 1
ATOM 839 C CA . GLN A 1 104 ? 5.028 7.743 -7.422 1.00 96.19 104 GLN A CA 1
ATOM 840 C C . GLN A 1 104 ? 4.923 6.216 -7.476 1.00 96.19 104 GLN A C 1
ATOM 842 O O . GLN A 1 104 ? 5.658 5.524 -6.766 1.00 96.19 104 GLN A O 1
ATOM 847 N N . ALA A 1 105 ? 4.093 5.682 -8.377 1.00 97.56 105 ALA A N 1
ATOM 848 C CA . ALA A 1 105 ? 3.971 4.244 -8.590 1.00 97.56 105 ALA A CA 1
ATOM 849 C C . ALA A 1 105 ? 5.318 3.621 -8.992 1.00 97.56 105 ALA A C 1
ATOM 851 O O . ALA A 1 105 ? 5.775 2.660 -8.369 1.00 97.56 105 ALA A O 1
ATOM 852 N N . VAL A 1 106 ? 6.009 4.208 -9.976 1.00 97.88 106 VAL A N 1
ATOM 853 C CA . VAL A 1 106 ? 7.338 3.756 -10.418 1.00 97.88 106 VAL A CA 1
ATOM 854 C C . VAL A 1 106 ? 8.372 3.887 -9.298 1.00 97.88 106 VAL A C 1
ATOM 856 O O . VAL A 1 106 ? 9.174 2.972 -9.109 1.00 97.88 106 VAL A O 1
ATOM 859 N N . ALA A 1 107 ? 8.343 4.962 -8.506 1.00 95.69 107 ALA A N 1
ATOM 860 C CA . ALA A 1 107 ? 9.247 5.127 -7.368 1.00 95.69 107 ALA A CA 1
ATOM 861 C C . ALA A 1 107 ? 9.045 4.038 -6.297 1.00 95.69 107 ALA A C 1
ATOM 863 O O . ALA A 1 107 ? 10.020 3.494 -5.769 1.00 95.69 107 ALA A O 1
ATOM 864 N N . ALA A 1 108 ? 7.797 3.673 -5.992 1.00 95.25 108 ALA A N 1
ATOM 865 C CA . ALA A 1 108 ? 7.485 2.581 -5.072 1.00 95.25 108 ALA A CA 1
ATOM 866 C C . ALA A 1 108 ? 7.932 1.217 -5.631 1.00 95.25 108 ALA A C 1
ATOM 868 O O . ALA A 1 108 ? 8.563 0.431 -4.919 1.00 95.25 108 ALA A O 1
ATOM 869 N N . LEU A 1 109 ? 7.712 0.959 -6.924 1.00 96.06 109 LEU A N 1
ATOM 870 C CA . LEU A 1 109 ? 8.177 -0.259 -7.597 1.00 96.06 109 LEU A CA 1
ATOM 871 C C . LEU A 1 109 ? 9.704 -0.369 -7.641 1.00 96.06 109 LEU A C 1
ATOM 873 O O . LEU A 1 109 ? 10.243 -1.457 -7.447 1.00 96.06 109 LEU A O 1
ATOM 877 N N . GLN A 1 110 ? 10.408 0.748 -7.835 1.00 94.88 110 GLN A N 1
ATOM 878 C CA . GLN A 1 110 ? 11.868 0.813 -7.754 1.00 94.88 110 GLN A CA 1
ATOM 879 C C . GLN A 1 110 ? 12.386 0.477 -6.356 1.00 94.88 110 GLN A C 1
ATOM 881 O O . GLN A 1 110 ? 13.410 -0.194 -6.228 1.00 94.88 110 GLN A O 1
ATOM 886 N N . LYS A 1 111 ? 11.711 0.948 -5.298 1.00 92.31 111 LYS A N 1
ATOM 887 C CA . LYS A 1 111 ? 12.042 0.541 -3.925 1.00 92.31 111 LYS A CA 1
ATOM 888 C C . LYS A 1 111 ? 11.825 -0.963 -3.785 1.00 92.31 111 LYS A C 1
ATOM 890 O O . LYS A 1 111 ? 12.769 -1.676 -3.465 1.00 92.31 111 LYS A O 1
ATOM 895 N N . MET A 1 112 ? 10.644 -1.463 -4.152 1.00 92.81 112 MET A N 1
ATOM 896 C CA . MET A 1 112 ? 10.296 -2.888 -4.106 1.00 92.81 112 MET A CA 1
ATOM 897 C C . MET A 1 112 ? 11.321 -3.783 -4.821 1.00 92.81 112 MET A C 1
ATOM 899 O O . MET A 1 112 ? 11.775 -4.768 -4.238 1.00 92.81 112 MET A O 1
ATOM 903 N N . SER A 1 113 ? 11.747 -3.425 -6.038 1.00 92.38 113 SER A N 1
ATOM 904 C CA . SER A 1 113 ? 12.680 -4.228 -6.838 1.00 92.38 113 SER A CA 1
ATOM 905 C C . SER A 1 113 ? 14.086 -4.329 -6.242 1.00 92.38 113 SER A C 1
ATOM 907 O O . SER A 1 113 ? 14.820 -5.244 -6.597 1.00 92.38 113 SER A O 1
ATOM 909 N N . ARG A 1 114 ? 14.484 -3.419 -5.340 1.00 89.50 114 ARG A N 1
ATOM 910 C CA . ARG A 1 114 ? 15.781 -3.484 -4.636 1.00 89.50 114 ARG A CA 1
ATOM 911 C C . ARG A 1 114 ? 15.804 -4.534 -3.526 1.00 89.50 114 ARG A C 1
ATOM 913 O O . ARG A 1 114 ? 16.884 -4.969 -3.143 1.00 89.50 114 ARG A O 1
ATOM 920 N N . HIS A 1 115 ? 14.637 -4.940 -3.026 1.00 86.88 115 HIS A N 1
ATOM 921 C CA . HIS A 1 115 ? 14.510 -5.875 -1.904 1.00 86.88 115 HIS A CA 1
ATOM 922 C C . HIS A 1 115 ? 14.218 -7.317 -2.338 1.00 86.88 115 HIS A C 1
ATOM 924 O O . HIS A 1 115 ? 14.092 -8.198 -1.490 1.00 86.88 115 HIS A O 1
ATOM 930 N N . ILE A 1 116 ? 14.100 -7.588 -3.642 1.00 88.44 116 ILE A N 1
ATOM 931 C CA . ILE A 1 116 ? 13.810 -8.928 -4.168 1.00 88.44 116 ILE A CA 1
ATOM 932 C C . ILE A 1 116 ? 14.650 -9.254 -5.395 1.00 88.44 116 ILE A C 1
ATOM 934 O O . ILE A 1 116 ? 15.226 -8.378 -6.033 1.00 88.44 116 ILE A O 1
ATOM 938 N N . SER A 1 117 ? 14.702 -10.539 -5.751 1.00 91.50 117 SER A N 1
ATOM 939 C CA . SER A 1 117 ? 15.398 -10.955 -6.970 1.00 91.50 117 SER A CA 1
ATOM 940 C C . SER A 1 117 ? 14.760 -10.326 -8.222 1.00 91.50 117 SER A C 1
ATOM 942 O O . SER A 1 117 ? 13.528 -10.229 -8.289 1.00 91.50 117 SER A O 1
ATOM 944 N N . PRO A 1 118 ? 15.554 -9.984 -9.253 1.00 93.44 118 PRO A N 1
ATOM 945 C CA . PRO A 1 118 ? 15.034 -9.402 -10.491 1.00 93.44 118 PRO A CA 1
ATOM 946 C C . PRO A 1 118 ? 13.918 -10.230 -11.153 1.00 93.44 118 PRO A C 1
ATOM 948 O O . PRO A 1 118 ? 12.919 -9.676 -11.598 1.00 93.44 118 PRO A O 1
ATOM 951 N N . ASN A 1 119 ? 14.007 -11.566 -11.123 1.00 93.12 119 ASN A N 1
ATOM 952 C CA . ASN A 1 119 ? 12.944 -12.435 -11.648 1.00 93.12 119 ASN A CA 1
ATOM 953 C C . ASN A 1 119 ? 11.622 -12.284 -10.873 1.00 93.12 119 ASN A C 1
ATOM 955 O O . ASN A 1 119 ? 10.554 -12.242 -11.477 1.00 93.12 119 ASN A O 1
ATOM 959 N N . GLN A 1 120 ? 11.677 -12.184 -9.539 1.00 93.56 120 GLN A N 1
ATOM 960 C CA . GLN A 1 120 ? 10.478 -11.943 -8.727 1.00 93.56 120 GLN A CA 1
ATOM 961 C C . GLN A 1 120 ? 9.912 -10.535 -8.949 1.00 93.56 120 GLN A C 1
ATOM 963 O O . GLN A 1 120 ? 8.693 -10.364 -8.931 1.00 93.56 120 GLN A O 1
ATOM 968 N N . ALA A 1 121 ? 10.776 -9.540 -9.175 1.00 94.44 121 ALA A N 1
ATOM 969 C CA . ALA A 1 121 ? 10.352 -8.189 -9.528 1.00 94.44 121 ALA A CA 1
ATOM 970 C C . ALA A 1 121 ? 9.598 -8.166 -10.862 1.00 94.44 121 ALA A C 1
ATOM 972 O O . ALA A 1 121 ? 8.506 -7.611 -10.902 1.00 94.44 121 ALA A O 1
ATOM 973 N N . LEU A 1 122 ? 10.091 -8.834 -11.911 1.00 95.88 122 LEU A N 1
ATOM 974 C CA . LEU A 1 122 ? 9.395 -8.896 -13.206 1.00 95.88 122 LEU A CA 1
ATOM 975 C C . LEU A 1 122 ? 8.002 -9.529 -13.108 1.00 95.88 122 LEU A C 1
ATOM 977 O O . LEU A 1 122 ? 7.061 -9.023 -13.712 1.00 95.88 122 LEU A O 1
ATOM 981 N N . ILE A 1 123 ? 7.838 -10.589 -12.308 1.00 95.94 123 ILE A N 1
ATOM 982 C CA . ILE A 1 123 ? 6.514 -11.192 -12.072 1.00 95.94 123 ILE A CA 1
ATOM 983 C C . ILE A 1 123 ? 5.549 -10.154 -11.483 1.00 95.94 123 ILE A C 1
ATOM 985 O O . ILE A 1 123 ? 4.402 -10.070 -11.908 1.00 95.94 123 ILE A O 1
ATOM 989 N N . LYS A 1 124 ? 6.015 -9.347 -10.524 1.00 96.25 124 LYS A N 1
ATOM 990 C CA . LYS A 1 124 ? 5.198 -8.313 -9.873 1.00 96.25 124 LYS A CA 1
ATOM 991 C C . LYS A 1 124 ? 4.927 -7.120 -10.784 1.00 96.25 124 LYS A C 1
ATOM 993 O O . LYS A 1 124 ? 3.815 -6.616 -10.773 1.00 96.25 124 LYS A O 1
ATOM 998 N N . LEU A 1 125 ? 5.903 -6.697 -11.583 1.00 96.69 125 LEU A N 1
ATOM 999 C CA . LEU A 1 125 ? 5.739 -5.619 -12.564 1.00 96.69 125 LEU A CA 1
ATOM 1000 C C . LEU A 1 125 ? 4.735 -5.981 -13.667 1.00 96.69 125 LEU A C 1
ATOM 1002 O O . LEU A 1 125 ? 4.129 -5.094 -14.254 1.00 96.69 125 LEU A O 1
ATOM 1006 N N . ASN A 1 126 ? 4.522 -7.272 -13.927 1.00 96.25 126 ASN A N 1
ATOM 1007 C CA . ASN A 1 126 ? 3.560 -7.732 -14.924 1.00 96.25 126 ASN A CA 1
ATOM 1008 C C . ASN A 1 126 ? 2.114 -7.835 -14.419 1.00 96.25 126 ASN A C 1
ATOM 1010 O O . ASN A 1 126 ? 1.248 -8.148 -15.230 1.00 96.25 126 ASN A O 1
ATOM 1014 N N . LEU A 1 127 ? 1.840 -7.567 -13.137 1.00 96.75 127 LEU A N 1
ATOM 1015 C CA . LEU A 1 127 ? 0.477 -7.592 -12.595 1.00 96.75 127 LEU A CA 1
ATOM 1016 C C . LEU A 1 127 ? -0.436 -6.577 -13.301 1.00 96.75 127 LEU A C 1
ATOM 1018 O O . LEU A 1 127 ? -0.011 -5.461 -13.604 1.00 96.75 127 LEU A O 1
ATOM 1022 N N . ASP A 1 128 ? -1.701 -6.952 -13.491 1.00 97.69 128 ASP A N 1
ATOM 1023 C CA . ASP A 1 128 ? -2.729 -6.131 -14.151 1.00 97.69 128 ASP A CA 1
ATOM 1024 C C . ASP A 1 128 ? -3.020 -4.823 -13.389 1.00 97.69 128 ASP A C 1
ATOM 1026 O O . ASP A 1 128 ? -3.484 -3.846 -13.973 1.00 97.69 128 ASP A O 1
ATOM 1030 N N . ASP A 1 129 ? -2.671 -4.756 -12.095 1.00 97.31 129 ASP A N 1
ATOM 1031 C CA . ASP A 1 129 ? -2.757 -3.531 -11.287 1.00 97.31 129 ASP A CA 1
ATOM 1032 C C . ASP A 1 129 ? -1.995 -2.337 -11.910 1.00 97.31 129 ASP A C 1
ATOM 1034 O O . ASP A 1 129 ? -2.268 -1.188 -11.565 1.00 97.31 129 ASP A O 1
ATOM 1038 N N . PHE A 1 130 ? -1.031 -2.595 -12.804 1.00 97.88 130 PHE A N 1
ATOM 1039 C CA . PHE A 1 130 ? -0.185 -1.577 -13.437 1.00 97.88 130 PHE A CA 1
ATOM 1040 C C . PHE A 1 130 ? -0.565 -1.255 -14.886 1.00 97.88 130 PHE A C 1
ATOM 1042 O O . PHE A 1 130 ? 0.154 -0.505 -15.545 1.00 97.88 130 PHE A O 1
ATOM 1049 N N . ASP A 1 131 ? -1.691 -1.767 -15.393 1.00 97.00 131 ASP A N 1
ATOM 1050 C CA . ASP A 1 131 ? -2.131 -1.521 -16.774 1.00 97.00 131 ASP A CA 1
ATOM 1051 C C . ASP A 1 131 ? -2.300 -0.031 -17.095 1.00 97.00 131 ASP A C 1
ATOM 1053 O O . ASP A 1 131 ? -1.943 0.408 -18.187 1.00 97.00 131 ASP A O 1
ATOM 1057 N N . SER A 1 132 ? -2.758 0.769 -16.127 1.00 97.00 132 SER A N 1
ATOM 1058 C CA . SER A 1 132 ? -2.940 2.221 -16.278 1.00 97.00 132 SER A CA 1
ATOM 1059 C C . SER A 1 132 ? -1.638 2.989 -16.529 1.00 97.00 132 SER A C 1
ATOM 1061 O O . SER A 1 132 ? -1.674 4.077 -17.102 1.00 97.00 132 SER A O 1
ATOM 1063 N N . ILE A 1 133 ? -0.496 2.440 -16.107 1.00 97.44 133 ILE A N 1
ATOM 1064 C CA . ILE A 1 133 ? 0.828 3.066 -16.226 1.00 97.44 133 ILE A CA 1
ATOM 1065 C C . ILE A 1 133 ? 1.763 2.286 -17.157 1.00 97.44 133 ILE A C 1
ATOM 1067 O O . ILE A 1 133 ? 2.922 2.664 -17.321 1.00 97.44 133 ILE A O 1
ATOM 1071 N N . ARG A 1 134 ? 1.277 1.198 -17.767 1.00 96.75 134 ARG A N 1
ATOM 1072 C CA . ARG A 1 134 ? 2.101 0.216 -18.479 1.00 96.75 134 ARG A CA 1
ATOM 1073 C C . ARG A 1 134 ? 2.861 0.832 -19.644 1.00 96.75 134 ARG A C 1
ATOM 1075 O O . ARG A 1 134 ? 4.032 0.519 -19.823 1.00 96.75 134 ARG A O 1
ATOM 1082 N N . ASP A 1 135 ? 2.234 1.730 -20.392 1.00 96.81 135 ASP A N 1
ATOM 1083 C CA . ASP A 1 135 ? 2.844 2.367 -21.565 1.00 96.81 135 ASP A CA 1
ATOM 1084 C C . ASP A 1 135 ? 3.695 3.601 -21.221 1.00 96.81 135 ASP A C 1
ATOM 1086 O O . ASP A 1 135 ? 4.318 4.189 -22.108 1.00 96.81 135 ASP A O 1
ATOM 1090 N N . ALA A 1 136 ? 3.752 4.005 -19.947 1.00 97.69 136 ALA A N 1
ATOM 1091 C CA . ALA A 1 136 ? 4.537 5.159 -19.533 1.00 97.69 136 ALA A CA 1
ATOM 1092 C C . ALA A 1 136 ? 6.044 4.906 -19.692 1.00 97.69 136 ALA A C 1
ATOM 1094 O O . ALA A 1 136 ? 6.553 3.821 -19.388 1.00 97.69 136 ALA A O 1
ATOM 1095 N N . GLU A 1 137 ? 6.777 5.931 -20.132 1.00 98.00 137 GLU A N 1
ATOM 1096 C CA . GLU A 1 137 ? 8.212 5.832 -20.406 1.00 98.00 137 GLU A CA 1
ATOM 1097 C C . GLU A 1 137 ? 8.998 5.409 -19.158 1.00 98.00 137 GLU A C 1
ATOM 1099 O O . GLU A 1 137 ? 9.877 4.547 -19.240 1.00 98.00 137 GLU A O 1
ATOM 1104 N N . GLU A 1 138 ? 8.646 5.959 -17.997 1.00 97.25 138 GLU A N 1
ATOM 1105 C CA . GLU A 1 138 ? 9.285 5.688 -16.712 1.00 97.25 138 GLU A CA 1
ATOM 1106 C C . GLU A 1 138 ? 9.055 4.244 -16.247 1.00 97.25 138 GLU A C 1
ATOM 1108 O O . GLU A 1 138 ? 9.974 3.600 -15.733 1.00 97.25 138 GLU A O 1
ATOM 1113 N N . PHE A 1 139 ? 7.850 3.707 -16.464 1.00 98.06 139 PHE A N 1
ATOM 1114 C CA . PHE A 1 139 ? 7.518 2.323 -16.123 1.00 98.06 139 PHE A CA 1
ATOM 1115 C C . PHE A 1 139 ? 8.253 1.340 -17.041 1.00 98.06 139 PHE A C 1
ATOM 1117 O O . PHE A 1 139 ? 8.890 0.392 -16.578 1.00 98.06 139 PHE A O 1
ATOM 1124 N N . GLN A 1 140 ? 8.266 1.620 -18.345 1.00 98.31 140 GLN A N 1
ATOM 1125 C CA . GLN A 1 140 ? 9.024 0.845 -19.325 1.00 98.31 140 GLN A CA 1
ATOM 1126 C C . GLN A 1 140 ? 10.537 0.906 -19.067 1.00 98.31 140 GLN A C 1
ATOM 1128 O O . GLN A 1 140 ? 11.246 -0.087 -19.245 1.00 98.31 140 GLN A O 1
ATOM 1133 N N . ALA A 1 141 ? 11.054 2.051 -18.615 1.00 98.00 141 ALA A N 1
ATOM 1134 C CA . ALA A 1 141 ? 12.449 2.186 -18.211 1.00 98.00 141 ALA A CA 1
ATOM 1135 C C . ALA A 1 141 ? 12.784 1.307 -16.997 1.00 98.00 141 ALA A C 1
ATOM 1137 O O . ALA A 1 141 ? 13.829 0.652 -17.001 1.00 98.00 141 ALA A O 1
ATOM 1138 N N . LEU A 1 142 ? 11.891 1.235 -16.003 1.00 97.69 142 LEU A N 1
ATOM 1139 C CA . LEU A 1 142 ? 12.049 0.339 -14.858 1.00 97.69 142 LEU A CA 1
ATOM 1140 C C . LEU A 1 142 ? 12.083 -1.135 -15.286 1.00 97.69 142 LEU A C 1
ATOM 1142 O O . LEU A 1 142 ? 12.974 -1.863 -14.853 1.00 97.69 142 LEU A O 1
ATOM 1146 N N . ILE A 1 143 ? 11.166 -1.575 -16.155 1.00 97.50 143 ILE A N 1
ATOM 1147 C CA . ILE A 1 143 ? 11.161 -2.959 -16.660 1.00 97.50 143 ILE A CA 1
ATOM 1148 C C . ILE A 1 143 ? 12.506 -3.292 -17.310 1.00 97.50 143 ILE A C 1
ATOM 1150 O O . ILE A 1 143 ? 13.156 -4.250 -16.891 1.00 97.50 143 ILE A O 1
ATOM 1154 N N . ARG A 1 144 ? 12.978 -2.456 -18.246 1.00 97.50 144 ARG A N 1
ATOM 1155 C CA . ARG A 1 144 ? 14.279 -2.655 -18.910 1.00 97.50 144 ARG A CA 1
ATOM 1156 C C . ARG A 1 144 ? 15.429 -2.745 -17.908 1.00 97.50 144 ARG A C 1
ATOM 1158 O O . ARG A 1 144 ? 16.318 -3.579 -18.057 1.00 97.50 144 ARG A O 1
ATOM 1165 N N . GLN A 1 145 ? 15.423 -1.902 -16.875 1.00 96.00 145 GLN A N 1
ATOM 1166 C CA . GLN A 1 145 ? 16.442 -1.932 -15.826 1.00 96.00 145 GLN A CA 1
ATOM 1167 C C . GLN A 1 145 ? 16.450 -3.273 -15.076 1.00 96.00 145 GLN A C 1
ATOM 1169 O O . GLN A 1 145 ? 17.519 -3.840 -14.836 1.00 96.00 145 GLN A O 1
ATOM 1174 N N . VAL A 1 146 ? 15.275 -3.784 -14.706 1.00 95.19 146 VAL A N 1
ATOM 1175 C CA . VAL A 1 146 ? 15.152 -5.0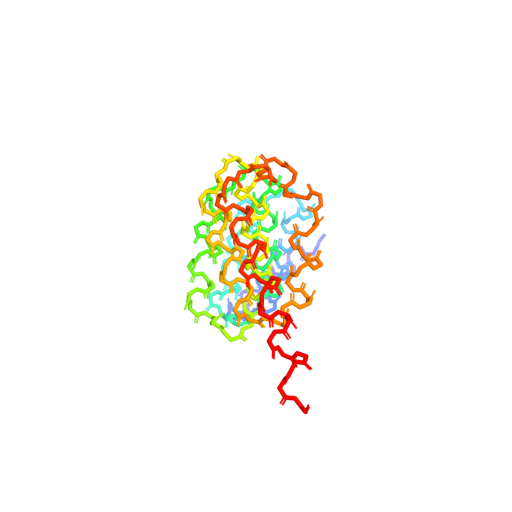60 -13.989 1.00 95.19 146 VAL A CA 1
ATOM 1176 C C . VAL A 1 146 ? 15.516 -6.237 -14.900 1.00 95.19 146 VAL A C 1
ATOM 1178 O O . VAL A 1 146 ? 16.223 -7.142 -14.460 1.00 95.19 146 VAL A O 1
ATOM 1181 N N . GLU A 1 147 ? 15.119 -6.215 -16.174 1.00 94.81 147 GLU A N 1
ATOM 1182 C CA . GLU A 1 147 ? 15.500 -7.227 -17.168 1.00 94.81 147 GLU A CA 1
ATOM 1183 C C . GLU A 1 147 ? 17.018 -7.316 -17.339 1.00 94.81 147 GLU A C 1
ATOM 1185 O O . GLU A 1 147 ? 17.579 -8.410 -17.265 1.00 94.81 147 GLU A O 1
ATOM 1190 N N . LEU A 1 148 ? 17.711 -6.183 -17.479 1.00 93.62 148 LEU A N 1
ATOM 1191 C CA . LEU A 1 148 ? 19.175 -6.163 -17.566 1.00 93.62 148 LEU A CA 1
ATOM 1192 C C . LEU A 1 148 ? 19.824 -6.812 -16.336 1.00 93.62 148 LEU A C 1
ATOM 1194 O O . LEU A 1 148 ? 20.751 -7.610 -16.475 1.00 93.62 148 LEU A O 1
ATOM 1198 N N . ALA A 1 149 ? 19.291 -6.554 -15.138 1.00 89.81 149 ALA A N 1
ATOM 1199 C CA . ALA A 1 149 ? 19.775 -7.186 -13.913 1.00 89.81 149 ALA A CA 1
ATOM 1200 C C . ALA A 1 149 ? 19.576 -8.718 -13.903 1.00 89.81 149 ALA A C 1
ATOM 1202 O O . ALA A 1 149 ? 20.374 -9.430 -13.293 1.00 89.81 149 ALA A O 1
ATOM 1203 N N . THR A 1 150 ? 18.555 -9.254 -14.589 1.00 85.00 150 THR A N 1
ATOM 1204 C CA . THR A 1 150 ? 18.377 -10.714 -14.725 1.00 85.00 150 TH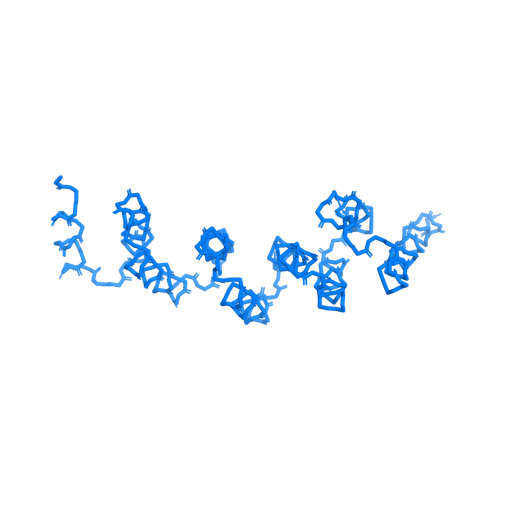R A CA 1
ATOM 1205 C C . THR A 1 150 ? 19.437 -11.367 -15.613 1.00 85.00 150 THR A C 1
ATOM 1207 O O . THR A 1 150 ? 19.853 -12.490 -15.324 1.00 85.00 150 THR A O 1
ATOM 1210 N N . VAL A 1 151 ? 19.874 -10.687 -16.681 1.00 82.19 151 VAL A N 1
ATOM 1211 C CA . VAL A 1 151 ? 20.853 -11.215 -17.647 1.00 82.19 151 VAL A CA 1
ATOM 1212 C C . VAL A 1 151 ? 22.239 -11.279 -17.013 1.00 82.19 151 VAL A C 1
ATOM 1214 O O . VAL A 1 151 ? 22.862 -12.338 -17.022 1.00 82.19 151 VAL A O 1
ATOM 1217 N N . THR A 1 152 ? 22.670 -10.204 -16.348 1.00 77.75 152 THR A N 1
ATOM 1218 C CA . THR A 1 152 ? 23.983 -10.134 -15.686 1.00 77.75 152 THR A CA 1
ATOM 1219 C C . THR A 1 152 ? 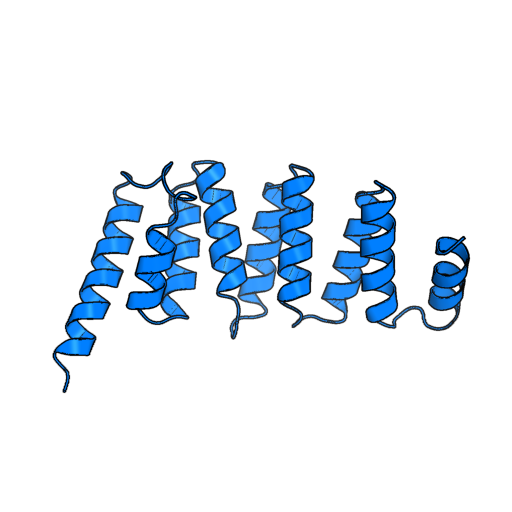24.174 -11.227 -14.627 1.00 77.75 152 THR A C 1
ATOM 1221 O O . THR A 1 152 ? 25.268 -11.764 -14.480 1.00 77.75 152 THR A O 1
ATOM 1224 N N . LEU A 1 153 ? 23.114 -11.613 -13.907 1.00 73.06 153 LEU A N 1
ATOM 1225 C CA . LEU A 1 153 ? 23.179 -12.699 -12.918 1.00 73.06 153 LEU A CA 1
ATOM 1226 C C . LEU A 1 153 ? 23.358 -14.093 -13.543 1.00 73.06 153 LEU A C 1
ATOM 1228 O O . LEU A 1 153 ? 23.837 -15.000 -12.863 1.00 73.06 153 LEU A O 1
ATOM 1232 N N . LYS A 1 154 ? 22.969 -14.284 -14.811 1.00 66.94 154 LYS A N 1
ATOM 1233 C CA . LYS A 1 154 ? 23.128 -15.559 -15.529 1.00 66.94 154 LYS A CA 1
ATOM 1234 C C . LYS A 1 154 ? 24.522 -15.730 -16.132 1.00 66.94 154 LYS A C 1
ATOM 1236 O O . LYS A 1 154 ? 24.966 -16.862 -16.264 1.00 66.94 154 LYS A O 1
ATOM 1241 N N . GLU A 1 155 ? 25.196 -14.637 -16.483 1.00 66.44 155 GLU A N 1
ATOM 1242 C CA . GLU A 1 155 ? 26.513 -14.655 -17.145 1.00 66.44 155 GLU A CA 1
ATOM 1243 C C . GLU A 1 155 ? 27.703 -14.670 -16.163 1.00 66.44 155 GLU A C 1
ATOM 1245 O O . GLU A 1 155 ? 28.847 -14.807 -16.584 1.00 66.44 155 GLU A O 1
ATOM 1250 N N . GLY A 1 156 ? 27.452 -14.534 -14.857 1.00 57.28 156 GLY A N 1
ATOM 1251 C CA . GLY A 1 156 ? 28.480 -14.455 -13.810 1.00 57.28 156 GLY A CA 1
ATOM 1252 C C . GLY A 1 156 ? 28.953 -15.784 -13.196 1.00 57.28 156 GLY A C 1
ATOM 1253 O O . GLY A 1 156 ? 29.520 -15.735 -12.104 1.00 57.28 156 GLY A O 1
ATOM 1254 N N . TRP A 1 157 ? 28.711 -16.935 -13.837 1.00 42.69 157 TRP A N 1
ATOM 1255 C CA . TRP A 1 157 ? 29.088 -18.277 -13.350 1.00 42.69 157 TRP A CA 1
ATOM 1256 C C . TRP A 1 157 ? 29.989 -19.026 -14.329 1.00 42.69 157 TRP A C 1
ATOM 1258 O O . TRP A 1 157 ? 29.677 -19.013 -15.541 1.00 42.69 157 TRP A O 1
#